Protein AF-A0A6B3B975-F1 (afdb_monomer)

Radius of gyration: 20.47 Å; Cα contacts (8 Å, |Δi|>4): 231; chains: 1; bounding box: 64×38×67 Å

Sequence (151 aa):
GRTDRRALAAPPHAELLRTAPAPVVFRAPAADLGALAEVLAGSAEDRRIAVPDGHPDLGHGVRWLPLSEAVAAFAGEEEGVFVLAPPQRAAWNVDLRPLVPLLVEQGVTARTLSTVLRPFGISRRDLYDALGDAPASRSKGSRNEERGEKK

Nearest PDB structures (foldseek):
  1va0-assembly1_B  TM=4.867E-01  e=1.260E+00  Thermus thermophilus HB8
  1vhv-assembly1_A  TM=4.592E-01  e=1.188E+00  Archaeoglobus fulgidus
  1s4d-assembly4_I  TM=3.821E-01  e=6.986E-01  Pseudomonas denitrificans (nom. rej.)
  1v9a-assembly1_B  TM=4.644E-01  e=2.555E+00  Thermus thermophilus HB8

Secondary structure (DSSP, 8-state):
-B--HHHHHSHHHHHHHHH-SS-EEEEEEGGGHHHHHHHHTTT-TT-EEEEESSSSSTTS-EEEEEHHHHHHH----SEEEEEEPPS-GGGGGS--GGGHHHHHHTT--HHHHHHHSGGGT--HHHHHHHTT------PPP----------

Structure (mmCIF, N/CA/C/O backbone):
data_AF-A0A6B3B975-F1
#
_entry.id   AF-A0A6B3B975-F1
#
loop_
_atom_site.group_PDB
_atom_site.id
_atom_site.type_symbol
_atom_site.label_atom_id
_atom_site.label_alt_id
_atom_site.label_comp_id
_atom_site.label_asym_id
_atom_site.label_entity_id
_atom_site.label_seq_id
_atom_site.pdbx_PDB_ins_code
_atom_site.Cartn_x
_atom_site.Cartn_y
_atom_site.Cartn_z
_atom_site.occupancy
_atom_site.B_iso_or_equiv
_atom_site.auth_seq_id
_atom_site.auth_comp_id
_atom_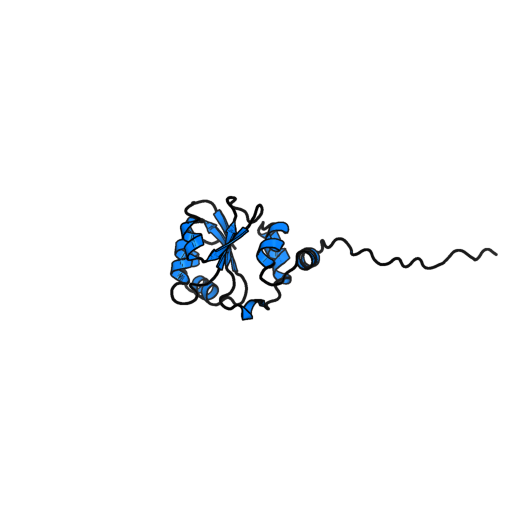site.auth_asym_id
_atom_site.auth_atom_id
_atom_site.pdbx_PDB_model_num
ATOM 1 N N . GLY A 1 1 ? 6.524 7.357 -0.661 1.00 72.19 1 GLY A N 1
ATOM 2 C CA . GLY A 1 1 ? 7.201 8.475 0.042 1.00 72.19 1 GLY A CA 1
ATOM 3 C C . GLY A 1 1 ? 7.032 8.334 1.546 1.00 72.19 1 GLY A C 1
ATOM 4 O O . GLY A 1 1 ? 6.287 7.455 1.961 1.00 72.19 1 GLY A O 1
ATOM 5 N N . ARG A 1 2 ? 7.717 9.145 2.361 1.00 82.12 2 ARG A N 1
ATOM 6 C CA . ARG A 1 2 ? 7.468 9.200 3.816 1.00 82.12 2 ARG A CA 1
ATOM 7 C C . ARG A 1 2 ? 6.182 9.982 4.097 1.00 82.12 2 ARG A C 1
ATOM 9 O O . ARG A 1 2 ? 5.935 10.980 3.429 1.00 82.12 2 ARG A O 1
ATOM 16 N N . THR A 1 3 ? 5.375 9.510 5.037 1.00 83.81 3 THR A N 1
ATOM 17 C CA . THR A 1 3 ? 4.105 10.108 5.459 1.00 83.81 3 THR A CA 1
ATOM 18 C C . THR A 1 3 ? 3.950 9.974 6.974 1.00 83.81 3 THR A C 1
ATOM 20 O O . THR A 1 3 ? 4.641 9.178 7.606 1.00 83.81 3 THR A O 1
ATOM 23 N N . ASP A 1 4 ? 3.040 10.755 7.542 1.00 85.25 4 ASP A N 1
ATOM 24 C CA . ASP A 1 4 ? 2.627 10.690 8.944 1.00 85.25 4 ASP A CA 1
ATOM 25 C C . ASP A 1 4 ? 1.094 10.680 9.045 1.00 85.25 4 ASP A C 1
ATOM 27 O O . ASP A 1 4 ? 0.391 10.853 8.039 1.00 85.25 4 ASP A O 1
ATOM 31 N N . ARG A 1 5 ? 0.563 10.499 10.258 1.00 85.75 5 ARG A N 1
ATOM 32 C CA . ARG A 1 5 ? -0.878 10.542 10.553 1.00 85.75 5 ARG A CA 1
ATOM 33 C C . ARG A 1 5 ? -1.598 11.740 9.931 1.00 85.75 5 ARG A C 1
ATOM 35 O O . ARG A 1 5 ? -2.691 11.584 9.383 1.00 85.75 5 ARG A O 1
ATOM 42 N N . ARG A 1 6 ? -1.026 12.942 10.031 1.00 87.25 6 ARG A N 1
ATOM 43 C CA . ARG A 1 6 ? -1.676 14.176 9.565 1.00 87.25 6 ARG A CA 1
ATOM 44 C C . ARG A 1 6 ? -1.708 14.231 8.043 1.00 87.25 6 ARG A C 1
ATOM 46 O O . ARG A 1 6 ? -2.723 14.628 7.475 1.00 87.25 6 ARG A O 1
ATOM 53 N N . ALA A 1 7 ? -0.622 13.825 7.394 1.00 86.06 7 ALA A N 1
ATOM 54 C CA . ALA A 1 7 ? -0.531 13.733 5.948 1.00 86.06 7 ALA A CA 1
ATOM 55 C C . ALA A 1 7 ? -1.488 12.669 5.395 1.00 86.06 7 ALA A C 1
ATOM 57 O O . ALA A 1 7 ? -2.200 12.963 4.441 1.00 86.06 7 ALA A O 1
ATOM 58 N N . LEU A 1 8 ? -1.593 11.493 6.028 1.00 83.56 8 LEU A N 1
ATOM 59 C CA . LEU A 1 8 ? -2.542 10.438 5.636 1.00 83.56 8 LEU A CA 1
ATOM 60 C C . LEU A 1 8 ? -3.998 10.928 5.667 1.00 83.56 8 LEU A C 1
ATOM 62 O O . LEU A 1 8 ? -4.769 10.637 4.754 1.00 83.56 8 LEU A O 1
ATOM 66 N N . ALA A 1 9 ? -4.360 11.702 6.694 1.00 85.62 9 ALA A N 1
ATOM 67 C CA . ALA A 1 9 ? -5.698 12.268 6.855 1.00 85.62 9 ALA A CA 1
ATOM 68 C C . ALA A 1 9 ? -5.968 13.503 5.972 1.00 85.62 9 ALA A C 1
ATOM 70 O O . ALA A 1 9 ? -7.118 13.934 5.854 1.00 85.62 9 ALA A O 1
ATOM 71 N N . ALA A 1 10 ? -4.943 14.099 5.353 1.00 87.69 10 ALA A N 1
ATOM 72 C CA . ALA A 1 10 ? -5.116 15.294 4.536 1.00 87.69 10 ALA A CA 1
ATOM 73 C C . ALA A 1 10 ? -5.918 14.971 3.258 1.00 87.69 10 ALA A C 1
ATOM 75 O O . ALA A 1 10 ? -5.615 13.975 2.599 1.00 87.69 10 ALA A O 1
ATOM 76 N N . PRO A 1 11 ? -6.873 15.823 2.833 1.00 85.12 11 PRO A N 1
ATOM 77 C CA . PRO A 1 11 ? -7.780 15.525 1.721 1.00 85.12 11 PRO A CA 1
ATOM 78 C C . PRO A 1 11 ? -7.122 14.984 0.437 1.00 85.12 11 PRO A C 1
ATOM 80 O O . PRO A 1 11 ? -7.556 13.928 -0.021 1.00 85.12 11 PRO A O 1
ATOM 83 N N . PRO A 1 12 ? -6.053 15.599 -0.119 1.00 85.12 12 PRO A N 1
ATOM 84 C CA . PRO A 1 12 ? -5.449 15.096 -1.356 1.00 85.12 12 PRO A CA 1
ATOM 85 C C . PRO A 1 12 ? -4.794 13.715 -1.192 1.00 85.12 12 PRO A C 1
ATOM 87 O O . PRO A 1 12 ? -4.811 12.907 -2.117 1.00 85.12 12 PRO A O 1
ATOM 90 N N . HIS A 1 13 ? -4.245 13.414 -0.013 1.00 84.94 13 HIS A N 1
ATOM 91 C CA . HIS A 1 13 ? -3.650 12.107 0.272 1.00 84.94 13 HIS A CA 1
ATOM 92 C C . HIS A 1 13 ? -4.726 11.066 0.571 1.00 84.94 13 HIS A C 1
ATOM 94 O O . HIS A 1 13 ? -4.648 9.953 0.063 1.00 84.94 13 HIS A O 1
ATOM 100 N N . ALA A 1 14 ? -5.756 11.430 1.334 1.00 86.38 14 ALA A N 1
ATOM 101 C CA . ALA A 1 14 ? -6.876 10.558 1.650 1.00 86.38 14 ALA A CA 1
ATOM 102 C C . ALA A 1 14 ? -7.642 10.133 0.387 1.00 86.38 14 ALA A C 1
ATOM 104 O O . ALA A 1 14 ? -7.996 8.965 0.234 1.00 86.38 14 ALA A O 1
ATOM 105 N N . GLU A 1 15 ? -7.867 11.057 -0.549 1.00 87.12 15 GLU A N 1
ATOM 106 C CA . GLU A 1 15 ? -8.511 10.757 -1.829 1.00 87.12 15 GLU A CA 1
ATOM 107 C C . GLU A 1 15 ? -7.647 9.847 -2.710 1.00 87.12 15 GLU A C 1
ATOM 109 O O . GLU A 1 15 ? -8.147 8.842 -3.225 1.00 87.12 15 GLU A O 1
ATOM 114 N N . LEU A 1 16 ? -6.340 10.121 -2.806 1.00 85.62 16 LEU A N 1
ATOM 115 C CA . LEU A 1 16 ? -5.393 9.240 -3.490 1.00 85.62 16 LEU A CA 1
ATOM 116 C C . LE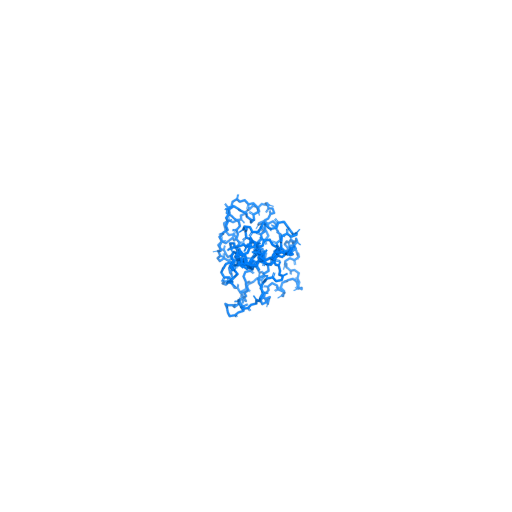U A 1 16 ? -5.382 7.843 -2.861 1.00 85.62 16 LEU A C 1
ATOM 118 O O . LEU A 1 16 ? -5.466 6.845 -3.570 1.00 85.62 16 LEU A O 1
ATOM 122 N N . LEU A 1 17 ? -5.341 7.753 -1.532 1.00 87.19 17 LEU A N 1
ATOM 123 C CA . LEU A 1 17 ? -5.355 6.478 -0.825 1.00 87.19 17 LEU A CA 1
ATOM 124 C C . LEU A 1 17 ? -6.635 5.705 -1.094 1.00 87.19 17 LEU A C 1
ATOM 126 O O . LEU A 1 17 ? -6.534 4.506 -1.297 1.00 87.19 17 LEU A O 1
ATOM 130 N N . ARG A 1 18 ? -7.807 6.345 -1.165 1.00 85.31 18 ARG A N 1
ATOM 131 C CA . ARG A 1 18 ? -9.078 5.666 -1.480 1.00 85.31 18 ARG A CA 1
ATOM 132 C C . ARG A 1 18 ? -9.159 5.184 -2.926 1.00 85.31 18 ARG A C 1
ATOM 134 O O . ARG A 1 18 ? -9.662 4.089 -3.166 1.00 85.31 18 ARG A O 1
ATOM 141 N N . THR A 1 19 ? -8.665 5.978 -3.873 1.00 84.62 19 THR A N 1
ATOM 142 C CA . THR A 1 19 ? -8.967 5.806 -5.304 1.00 84.62 19 THR A CA 1
ATOM 143 C C . THR A 1 19 ? -7.819 5.243 -6.138 1.00 84.62 19 THR A C 1
ATOM 145 O O . THR A 1 19 ? -8.060 4.825 -7.269 1.00 84.62 19 THR A O 1
ATOM 148 N N . ALA A 1 20 ? -6.588 5.200 -5.608 1.00 82.75 20 ALA A N 1
ATOM 149 C CA . ALA A 1 20 ? -5.402 4.814 -6.370 1.00 82.75 20 ALA A CA 1
ATOM 150 C C . ALA A 1 20 ? -5.597 3.468 -7.098 1.00 82.75 20 ALA A C 1
ATOM 152 O O . ALA A 1 20 ? -5.779 2.439 -6.438 1.00 82.75 20 ALA A O 1
ATOM 153 N N . PRO A 1 21 ? -5.505 3.442 -8.443 1.00 76.31 21 PRO A N 1
ATOM 154 C CA . PRO A 1 21 ? -5.687 2.223 -9.229 1.00 76.31 21 PRO A CA 1
ATOM 155 C C . PRO A 1 21 ? -4.470 1.290 -9.166 1.00 76.31 21 PRO A C 1
ATOM 157 O O . PRO A 1 21 ? -4.537 0.165 -9.643 1.00 76.31 21 PRO A O 1
ATOM 160 N N . ALA A 1 22 ? -3.366 1.741 -8.568 1.00 75.88 22 ALA A N 1
ATOM 161 C CA . ALA A 1 22 ? -2.130 0.991 -8.390 1.00 75.88 22 ALA A CA 1
ATOM 162 C C . ALA A 1 22 ? -1.796 0.829 -6.894 1.00 75.88 22 ALA A C 1
ATOM 164 O O . ALA A 1 22 ? -2.329 1.572 -6.060 1.00 75.88 22 ALA A O 1
ATOM 165 N N . PRO A 1 23 ? -0.909 -0.115 -6.528 1.00 78.88 23 PRO A N 1
ATOM 166 C CA . PRO A 1 23 ? -0.409 -0.215 -5.165 1.00 78.88 23 PRO A CA 1
ATOM 167 C C . PRO A 1 23 ? 0.264 1.086 -4.717 1.00 78.88 23 PRO A C 1
ATOM 169 O O . PRO A 1 23 ? 1.069 1.664 -5.448 1.00 78.88 23 PRO A O 1
ATOM 172 N N . VAL A 1 24 ? -0.035 1.525 -3.496 1.00 83.88 24 VAL A N 1
ATOM 173 C CA . VAL A 1 24 ? 0.574 2.723 -2.905 1.00 83.88 24 VAL A CA 1
ATOM 174 C C . VAL A 1 24 ? 1.663 2.288 -1.937 1.00 83.88 24 VAL A C 1
ATOM 176 O O . VAL A 1 24 ? 1.388 1.524 -1.011 1.00 83.88 24 VAL A O 1
ATOM 179 N N . VAL A 1 25 ? 2.886 2.784 -2.141 1.00 81.94 25 VAL A N 1
ATOM 180 C CA . VAL A 1 25 ? 4.032 2.501 -1.267 1.00 81.94 25 VAL A CA 1
ATOM 181 C C . VAL A 1 25 ? 4.406 3.735 -0.459 1.00 81.94 25 VAL A C 1
ATOM 183 O O . VAL A 1 25 ? 4.705 4.806 -1.005 1.00 81.94 25 VAL A O 1
ATOM 186 N N . PHE A 1 26 ? 4.426 3.580 0.858 1.00 83.75 26 PHE A N 1
ATOM 187 C CA . PHE A 1 26 ? 4.745 4.664 1.776 1.00 83.75 26 PHE A CA 1
ATOM 188 C C . PHE A 1 26 ? 5.516 4.172 3.000 1.00 83.75 26 PHE A C 1
ATOM 190 O O . PHE A 1 26 ? 5.500 2.990 3.330 1.00 83.75 26 PHE A O 1
ATOM 197 N N . ARG A 1 27 ? 6.220 5.105 3.642 1.00 85.25 27 ARG A N 1
ATOM 198 C CA . ARG A 1 27 ? 6.892 4.919 4.930 1.00 85.25 27 ARG A CA 1
ATOM 199 C C . ARG A 1 27 ? 6.136 5.690 5.995 1.00 85.25 27 ARG A C 1
ATOM 201 O O . ARG A 1 27 ? 5.838 6.856 5.750 1.00 85.25 27 ARG A O 1
ATOM 208 N N . ALA A 1 28 ? 5.824 5.063 7.119 1.00 86.75 28 ALA A N 1
ATOM 209 C CA . ALA A 1 28 ? 5.136 5.703 8.238 1.00 86.75 28 ALA A CA 1
ATOM 210 C C . ALA A 1 28 ? 5.482 4.991 9.556 1.00 86.75 28 ALA A C 1
ATOM 212 O O . ALA A 1 28 ? 5.851 3.815 9.516 1.00 86.75 28 ALA A O 1
ATOM 213 N N . PRO A 1 29 ? 5.335 5.647 10.719 1.00 86.25 29 PRO A N 1
ATOM 214 C CA . PRO A 1 29 ? 5.250 4.946 11.997 1.00 86.25 29 PRO A CA 1
ATOM 215 C C . PRO A 1 29 ? 4.130 3.900 11.961 1.00 86.25 29 PRO A C 1
ATOM 217 O O . PRO A 1 29 ? 3.036 4.184 11.469 1.00 86.25 29 PRO A O 1
ATOM 220 N N . ALA A 1 30 ? 4.363 2.698 12.491 1.00 82.81 30 ALA A N 1
ATOM 221 C CA . ALA A 1 30 ? 3.329 1.659 12.516 1.00 82.81 30 ALA A CA 1
ATOM 222 C C . ALA A 1 30 ? 2.056 2.095 13.278 1.00 82.81 30 ALA A C 1
ATOM 224 O O . ALA A 1 30 ? 0.945 1.776 12.853 1.00 82.81 30 ALA A O 1
ATOM 225 N N . ALA A 1 31 ? 2.201 2.917 14.323 1.00 83.81 31 ALA A N 1
ATOM 226 C CA . ALA A 1 31 ? 1.092 3.541 15.048 1.00 83.81 31 ALA A CA 1
ATOM 227 C C . ALA A 1 31 ? 0.149 4.384 14.156 1.00 83.81 31 ALA A C 1
ATOM 229 O O . ALA A 1 31 ? -1.032 4.545 14.476 1.00 83.81 31 ALA A O 1
ATOM 230 N N . ASP A 1 32 ? 0.626 4.878 13.009 1.00 87.94 32 ASP A N 1
ATOM 231 C CA . ASP A 1 32 ? -0.163 5.707 12.092 1.00 87.94 32 ASP A CA 1
ATOM 232 C C . ASP A 1 32 ? -1.063 4.882 11.154 1.00 87.94 32 ASP A C 1
ATOM 234 O O . ASP A 1 32 ? -1.926 5.444 10.473 1.00 87.94 32 ASP A O 1
ATOM 238 N N . LEU A 1 33 ? -0.949 3.545 11.150 1.00 85.88 33 LEU A N 1
ATOM 239 C CA . LEU A 1 33 ? -1.844 2.674 10.376 1.00 85.88 33 LEU A CA 1
ATOM 240 C C . LEU A 1 33 ? -3.312 2.796 10.814 1.00 85.88 33 LEU A C 1
ATOM 242 O O . LEU A 1 33 ? -4.210 2.605 9.994 1.00 85.88 33 LEU A O 1
ATOM 246 N N . GLY A 1 34 ? -3.576 3.161 12.073 1.00 86.38 34 GLY A N 1
ATOM 247 C CA . GLY A 1 34 ? -4.938 3.434 12.543 1.00 86.38 34 GLY A CA 1
ATOM 248 C C . GLY A 1 34 ? -5.595 4.593 11.788 1.00 86.38 34 GLY A C 1
ATOM 249 O O . GLY A 1 34 ? -6.753 4.498 11.389 1.00 86.38 34 GLY A O 1
ATOM 250 N N . ALA A 1 35 ? -4.833 5.647 11.483 1.00 88.00 35 ALA A N 1
ATOM 251 C CA . ALA A 1 35 ? -5.329 6.770 10.689 1.00 88.00 35 ALA A CA 1
ATOM 252 C C . ALA A 1 35 ? -5.621 6.362 9.237 1.00 88.00 35 ALA A C 1
ATOM 254 O O . ALA A 1 35 ? 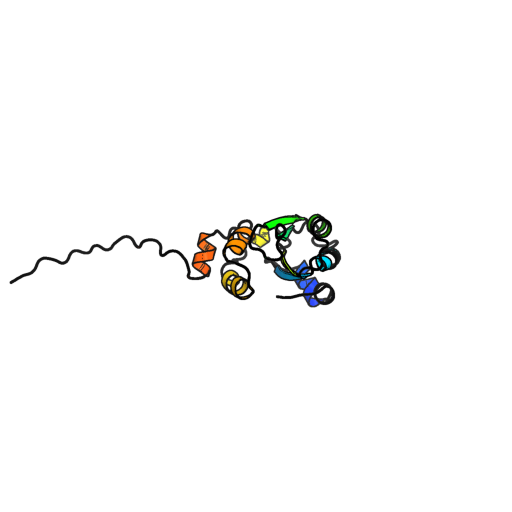-6.578 6.841 8.632 1.00 88.00 35 ALA A O 1
ATOM 255 N N . LEU A 1 36 ? -4.837 5.433 8.681 1.00 87.12 36 LEU A N 1
ATOM 256 C CA . LEU A 1 36 ? -5.132 4.851 7.373 1.00 87.12 36 LEU A CA 1
ATOM 257 C C . LEU A 1 36 ? -6.453 4.064 7.386 1.00 87.12 36 LEU A C 1
ATOM 259 O O . LEU A 1 36 ? -7.228 4.168 6.437 1.00 87.12 36 LEU A O 1
ATOM 263 N N . ALA A 1 37 ? -6.728 3.307 8.452 1.00 87.12 37 ALA A N 1
ATOM 264 C CA . ALA A 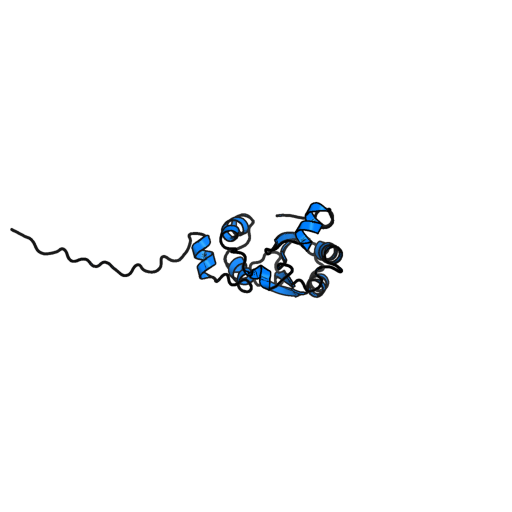1 37 ? -7.994 2.590 8.601 1.00 87.12 37 ALA A CA 1
ATOM 265 C C . ALA A 1 37 ? -9.188 3.553 8.687 1.00 87.12 37 ALA A C 1
ATOM 267 O O . ALA A 1 37 ? -10.178 3.348 7.989 1.00 87.12 37 ALA A O 1
ATOM 268 N N . GLU A 1 38 ? -9.065 4.643 9.450 1.00 88.56 38 GLU A N 1
ATOM 269 C CA . GLU A 1 38 ? -10.075 5.712 9.511 1.00 88.56 38 GLU A CA 1
ATOM 270 C C . GLU A 1 38 ? -10.337 6.331 8.124 1.00 88.56 38 GLU A C 1
ATOM 272 O O . GLU A 1 38 ? -11.484 6.551 7.740 1.00 88.56 38 GLU A O 1
ATOM 277 N N . VAL A 1 39 ? -9.283 6.576 7.336 1.00 87.75 39 VAL A N 1
ATOM 278 C CA . VAL A 1 39 ? -9.397 7.147 5.983 1.00 87.75 39 VAL A CA 1
ATOM 279 C C . VAL A 1 39 ? -10.140 6.218 5.020 1.00 87.75 39 VAL A C 1
ATOM 281 O O . VAL A 1 39 ? -10.892 6.709 4.172 1.00 87.75 39 VAL A O 1
ATOM 284 N N . LEU A 1 40 ? -9.924 4.904 5.128 1.00 84.88 40 LEU A N 1
ATOM 285 C CA . LEU A 1 40 ? -10.482 3.896 4.219 1.00 84.88 40 LEU A CA 1
ATOM 286 C C . LEU A 1 40 ? -11.833 3.318 4.675 1.00 84.88 40 LEU A C 1
ATOM 288 O O . LEU A 1 40 ? -12.491 2.639 3.877 1.00 84.88 40 LEU A O 1
ATOM 292 N N . ALA A 1 41 ? -12.265 3.616 5.903 1.00 82.94 41 ALA A N 1
ATOM 293 C CA . ALA A 1 41 ? -13.561 3.209 6.440 1.00 82.94 41 ALA A CA 1
ATOM 294 C C . ALA A 1 41 ? -14.712 3.559 5.476 1.00 82.94 41 ALA A C 1
ATOM 296 O O . ALA A 1 41 ? -14.735 4.629 4.860 1.00 82.94 41 ALA A O 1
ATOM 297 N N . GLY A 1 42 ? -15.642 2.623 5.289 1.00 73.25 42 GLY A N 1
ATOM 298 C CA . GLY A 1 42 ? -16.822 2.750 4.431 1.00 73.25 42 GLY A CA 1
ATOM 299 C C . GLY A 1 42 ? -16.577 2.775 2.917 1.00 73.25 42 GLY A C 1
ATOM 300 O O . GLY A 1 42 ? -17.544 2.803 2.160 1.00 73.25 42 GLY A O 1
ATOM 301 N N . SER A 1 43 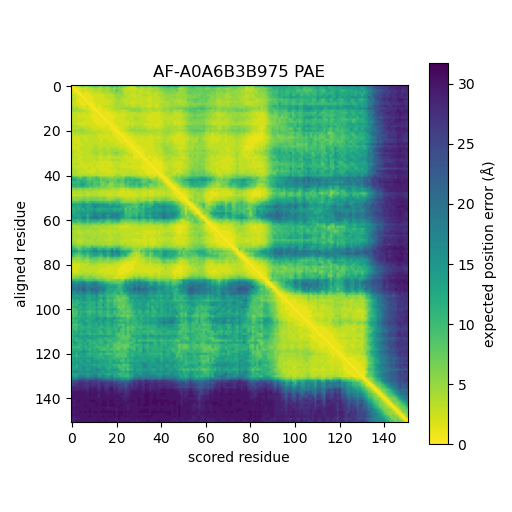? -15.324 2.770 2.445 1.00 70.38 43 SER A N 1
ATOM 302 C CA . SER A 1 43 ? -15.010 2.870 1.006 1.00 70.38 43 SER A CA 1
ATOM 303 C C . SER A 1 43 ? -14.097 1.764 0.488 1.00 70.38 43 SER A C 1
ATOM 305 O O . SER A 1 43 ? -14.190 1.403 -0.686 1.00 70.38 43 SER A O 1
ATOM 307 N N . ALA A 1 44 ? -13.219 1.217 1.334 1.00 68.56 44 ALA A N 1
ATOM 308 C CA . ALA A 1 44 ? -12.268 0.196 0.916 1.00 68.56 44 ALA A CA 1
ATOM 309 C C . ALA A 1 44 ? -11.736 -0.655 2.087 1.00 68.56 44 ALA A C 1
ATOM 311 O O . ALA A 1 44 ? -10.534 -0.901 2.190 1.00 68.56 44 ALA A O 1
ATOM 312 N N . GLU A 1 45 ? -12.631 -1.094 2.974 1.00 66.44 45 GLU A N 1
ATOM 313 C CA . GLU A 1 45 ? -12.296 -1.802 4.223 1.00 66.44 45 GLU A CA 1
ATOM 314 C C . GLU A 1 45 ? -11.604 -3.155 3.995 1.00 66.44 45 GLU A C 1
ATOM 316 O O . GLU A 1 45 ? -10.717 -3.539 4.755 1.00 66.44 45 GLU A O 1
ATOM 321 N N . ASP A 1 46 ? -11.925 -3.832 2.889 1.00 72.75 46 ASP A N 1
ATOM 322 C CA . ASP A 1 46 ? -11.327 -5.120 2.517 1.00 72.75 46 ASP A CA 1
ATOM 323 C C . ASP A 1 46 ? -9.916 -4.994 1.917 1.00 72.75 46 ASP A C 1
ATOM 325 O O . ASP A 1 46 ? -9.304 -5.993 1.507 1.00 72.75 46 ASP A O 1
ATOM 329 N N . ARG A 1 47 ? -9.372 -3.771 1.810 1.00 80.44 47 ARG A N 1
ATOM 330 C CA . ARG A 1 47 ? -8.036 -3.579 1.244 1.00 80.44 47 ARG A CA 1
ATOM 331 C C . ARG A 1 47 ? -6.992 -4.233 2.125 1.00 80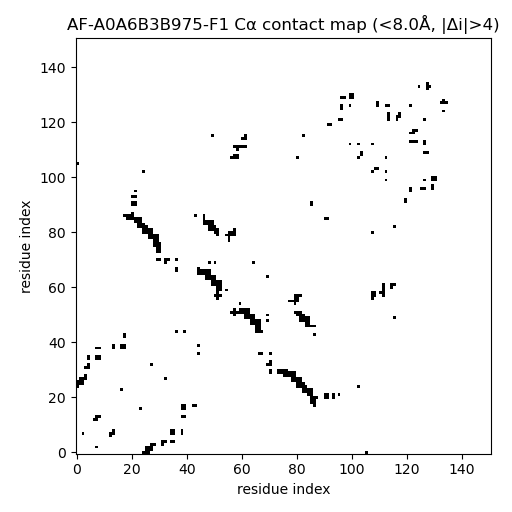.44 47 ARG A C 1
ATOM 333 O O . ARG A 1 47 ? -6.908 -4.027 3.336 1.00 80.44 47 ARG A O 1
ATOM 340 N N . ARG A 1 48 ? -6.142 -5.007 1.458 1.00 85.44 48 ARG A N 1
ATOM 341 C CA . ARG A 1 48 ? -4.998 -5.641 2.091 1.00 85.44 48 ARG A CA 1
ATOM 342 C C . ARG A 1 48 ? -3.811 -4.696 2.085 1.00 85.44 48 ARG A C 1
ATOM 344 O O . ARG A 1 48 ? -3.583 -3.963 1.118 1.00 85.44 48 ARG A O 1
ATOM 351 N N . ILE A 1 49 ? -3.029 -4.784 3.145 1.00 86.25 49 ILE A N 1
ATOM 352 C CA . ILE A 1 49 ? -1.771 -4.077 3.312 1.00 86.25 49 ILE A CA 1
ATOM 353 C C . ILE A 1 49 ? -0.661 -5.099 3.540 1.00 86.25 49 ILE A C 1
ATOM 355 O O . ILE A 1 49 ? -0.840 -6.097 4.245 1.00 86.25 49 ILE A O 1
ATOM 359 N N . ALA A 1 50 ? 0.469 -4.884 2.880 1.00 84.25 50 ALA A N 1
ATOM 360 C CA . ALA A 1 50 ? 1.679 -5.649 3.099 1.00 84.25 50 ALA A CA 1
ATOM 361 C C . ALA A 1 50 ? 2.406 -5.038 4.299 1.00 84.25 50 ALA A C 1
ATOM 363 O O . ALA A 1 50 ? 2.809 -3.873 4.242 1.00 84.25 50 ALA A O 1
ATOM 364 N N . VAL A 1 51 ? 2.545 -5.823 5.366 1.00 79.38 51 VAL A N 1
ATOM 365 C CA . VAL A 1 51 ? 3.265 -5.448 6.586 1.00 79.38 51 VAL A CA 1
ATOM 366 C C . VAL A 1 51 ? 4.544 -6.273 6.731 1.00 79.38 51 VAL A C 1
ATOM 368 O O . VAL A 1 51 ? 4.533 -7.469 6.400 1.00 79.38 51 VAL A O 1
ATOM 371 N N . PRO A 1 52 ? 5.638 -5.674 7.219 1.00 73.12 52 PRO A N 1
ATOM 372 C CA . PRO A 1 52 ? 6.873 -6.405 7.477 1.00 73.12 52 PRO A CA 1
ATOM 373 C C . PRO A 1 52 ? 6.722 -7.466 8.580 1.00 73.12 52 PRO A C 1
ATOM 375 O O . PRO A 1 52 ? 5.919 -7.306 9.491 1.00 73.12 52 PRO A O 1
ATOM 378 N N . ASP A 1 53 ? 7.485 -8.556 8.553 1.00 68.69 53 ASP A N 1
ATOM 379 C CA . ASP A 1 53 ? 7.379 -9.668 9.513 1.00 68.69 53 ASP A CA 1
ATOM 380 C C . ASP A 1 53 ? 8.248 -9.520 10.778 1.00 68.69 53 ASP A C 1
ATOM 382 O O . ASP A 1 53 ? 8.937 -10.449 11.187 1.00 68.69 53 ASP A O 1
ATOM 386 N N . GLY A 1 54 ? 8.164 -8.366 11.444 1.00 62.66 54 GLY A N 1
ATOM 387 C CA . GLY A 1 54 ? 8.911 -8.098 12.685 1.00 62.66 54 GLY A CA 1
ATOM 388 C C . GLY A 1 54 ? 10.228 -7.342 12.484 1.00 62.66 54 GLY A C 1
ATOM 389 O O . GLY A 1 54 ? 10.977 -7.161 13.438 1.00 62.66 54 GLY A O 1
ATOM 390 N N . HIS A 1 55 ? 10.483 -6.862 11.268 1.00 60.00 55 HIS A N 1
ATOM 391 C CA . HIS A 1 55 ? 11.546 -5.907 10.960 1.00 60.00 55 HIS A CA 1
ATOM 392 C C . HIS A 1 55 ? 10.949 -4.679 10.270 1.00 60.00 55 HIS A C 1
ATOM 394 O O . HIS A 1 55 ? 10.115 -4.873 9.404 1.00 60.00 55 HIS A O 1
ATOM 400 N N . PRO A 1 56 ? 11.351 -3.439 10.580 1.00 60.38 56 PRO A N 1
ATOM 401 C CA . PRO A 1 56 ? 10.758 -2.226 9.993 1.00 60.38 56 PRO A CA 1
ATOM 402 C C . PRO A 1 56 ? 10.864 -2.182 8.460 1.00 60.38 56 PRO A C 1
ATOM 404 O O . PRO A 1 56 ? 9.972 -1.686 7.762 1.00 60.38 56 PRO A O 1
ATOM 407 N N . ASP A 1 57 ? 11.919 -2.793 7.923 1.00 61.25 57 ASP A N 1
ATOM 408 C CA . ASP A 1 57 ? 12.085 -2.955 6.494 1.00 61.25 57 ASP A CA 1
ATOM 409 C C . ASP A 1 57 ? 11.376 -4.197 5.962 1.00 61.25 57 ASP A C 1
ATOM 411 O O . ASP A 1 57 ? 11.586 -5.347 6.362 1.00 61.25 57 ASP A O 1
ATOM 415 N N . LEU A 1 58 ? 10.615 -3.934 4.910 1.00 57.31 58 LEU A N 1
ATOM 416 C CA . LEU A 1 58 ? 10.317 -4.860 3.843 1.00 57.31 58 LEU A CA 1
ATOM 417 C C . LEU A 1 58 ? 11.647 -5.501 3.378 1.00 57.31 58 LEU A C 1
ATOM 419 O O . LEU A 1 58 ? 12.350 -4.932 2.541 1.00 57.31 58 LEU A O 1
ATOM 423 N N . GLY A 1 59 ? 12.000 -6.692 3.883 1.00 47.28 59 GLY A N 1
ATOM 424 C CA . GLY A 1 59 ? 13.307 -7.338 3.627 1.00 47.28 59 GLY A CA 1
ATOM 425 C C . GLY A 1 59 ? 13.407 -8.801 4.059 1.00 47.28 59 GLY A C 1
ATOM 426 O O . GLY A 1 59 ? 13.914 -9.650 3.314 1.00 47.28 59 GLY A O 1
ATOM 427 N N . HIS A 1 60 ? 12.888 -9.100 5.247 1.00 54.97 60 HIS A N 1
ATOM 428 C CA . HIS A 1 60 ? 13.053 -10.401 5.900 1.00 54.97 60 HIS A CA 1
ATOM 429 C C . HIS A 1 60 ? 11.857 -11.336 5.664 1.00 54.97 60 HIS A C 1
ATOM 431 O O . HIS A 1 60 ? 12.057 -12.510 5.343 1.00 54.97 60 HIS A O 1
ATOM 437 N N . GLY A 1 61 ? 10.663 -10.756 5.573 1.00 62.47 61 GLY A N 1
ATOM 438 C CA . GLY A 1 61 ? 9.445 -11.347 5.042 1.00 62.47 61 GLY A CA 1
ATOM 439 C C . GLY A 1 61 ? 8.283 -10.361 5.155 1.00 62.47 61 GLY A C 1
ATOM 440 O O . GLY A 1 61 ? 8.374 -9.302 5.776 1.00 62.47 61 GLY A O 1
ATOM 441 N N . VAL A 1 62 ? 7.197 -10.652 4.443 1.00 71.12 62 VAL A N 1
ATOM 442 C CA . VAL A 1 62 ? 6.043 -9.752 4.341 1.00 71.12 62 VAL A CA 1
ATOM 443 C C . VAL A 1 62 ? 4.776 -10.567 4.440 1.00 71.12 62 VAL A C 1
ATOM 445 O O . VAL A 1 62 ? 4.660 -11.622 3.811 1.00 71.12 62 VAL A O 1
ATOM 448 N N . ARG A 1 63 ? 3.802 -10.054 5.189 1.00 76.44 63 ARG A N 1
ATOM 449 C CA . ARG A 1 63 ? 2.464 -10.634 5.270 1.00 76.44 63 ARG A CA 1
ATOM 450 C C . ARG A 1 63 ? 1.452 -9.661 4.699 1.00 76.44 63 ARG A C 1
ATOM 452 O O . ARG A 1 63 ? 1.429 -8.491 5.057 1.00 76.44 63 ARG A O 1
ATOM 459 N N . TRP A 1 64 ? 0.603 -10.161 3.812 1.00 81.62 64 TRP A N 1
ATOM 460 C CA . TRP A 1 64 ? -0.566 -9.426 3.352 1.00 81.62 64 TRP A CA 1
ATOM 461 C C . TRP A 1 64 ? -1.713 -9.687 4.309 1.00 81.62 64 TRP A C 1
ATOM 463 O O . TRP A 1 64 ? -2.238 -10.801 4.336 1.00 81.62 64 TRP A O 1
ATOM 473 N N . LEU A 1 65 ? -2.136 -8.667 5.040 1.00 84.38 65 LEU A N 1
ATOM 474 C CA . LEU A 1 65 ? -3.237 -8.755 5.994 1.00 84.38 65 LEU A CA 1
ATOM 475 C C . LEU A 1 65 ? -4.363 -7.804 5.580 1.00 84.38 65 LEU A C 1
ATOM 477 O O . LEU A 1 65 ? -4.084 -6.800 4.917 1.00 84.38 65 LEU A O 1
ATOM 481 N N . PRO A 1 66 ? -5.624 -8.094 5.936 1.00 86.06 66 PRO A N 1
ATOM 482 C CA . PRO A 1 66 ? -6.642 -7.054 6.035 1.00 86.06 66 PRO A CA 1
ATOM 483 C C . PRO A 1 66 ? -6.118 -5.883 6.874 1.00 86.06 66 PRO A C 1
ATOM 485 O O . PRO A 1 66 ? -5.385 -6.093 7.844 1.00 86.06 66 PRO A O 1
ATOM 488 N N . LEU A 1 67 ? -6.467 -4.650 6.507 1.00 85.12 67 LEU A N 1
ATOM 489 C CA . LEU A 1 67 ? -5.948 -3.468 7.200 1.00 85.12 67 LEU A CA 1
ATOM 490 C C . LEU A 1 67 ? -6.283 -3.466 8.698 1.00 85.12 67 LEU A C 1
ATOM 492 O O . LEU A 1 67 ? -5.428 -3.123 9.509 1.00 85.12 67 LEU A O 1
ATOM 496 N N . SER A 1 68 ? -7.480 -3.909 9.078 1.00 82.06 68 SER A N 1
ATOM 497 C CA . SER A 1 68 ? -7.881 -4.047 10.484 1.00 82.06 68 SER A CA 1
ATOM 498 C C . SER A 1 68 ? -6.962 -4.988 11.275 1.00 82.06 68 SER A C 1
ATOM 500 O O . SER A 1 68 ? -6.544 -4.660 12.384 1.00 82.06 68 SER A O 1
ATOM 502 N N . GLU A 1 69 ? -6.582 -6.124 10.688 1.00 85.50 69 GLU A N 1
ATOM 503 C CA . GLU A 1 69 ? -5.645 -7.074 11.297 1.00 85.50 69 GLU A CA 1
ATOM 504 C C . GLU A 1 69 ? -4.224 -6.505 11.374 1.00 85.50 69 GLU A C 1
ATOM 506 O O . GLU A 1 69 ? -3.518 -6.733 12.355 1.00 85.50 69 GLU A O 1
ATOM 511 N N . ALA A 1 70 ? -3.800 -5.738 10.366 1.00 83.88 70 ALA A N 1
ATOM 512 C CA . ALA A 1 70 ? -2.507 -5.062 10.374 1.00 83.88 70 ALA A CA 1
ATOM 513 C C . ALA A 1 70 ? -2.413 -4.009 11.488 1.00 83.88 70 ALA A C 1
ATOM 515 O O . ALA A 1 70 ? -1.414 -3.980 12.201 1.00 83.88 70 ALA A O 1
ATOM 516 N N . VAL A 1 71 ? -3.459 -3.199 11.683 1.00 84.25 71 VAL A N 1
ATOM 517 C CA . VAL A 1 71 ? -3.532 -2.218 12.782 1.00 84.25 71 VAL A CA 1
ATOM 518 C C . VAL A 1 71 ? -3.444 -2.912 14.142 1.00 84.25 71 VAL A C 1
ATOM 520 O O . VAL A 1 71 ? -2.727 -2.449 15.022 1.00 84.25 71 VAL A O 1
ATOM 523 N N . ALA A 1 72 ? -4.125 -4.048 14.314 1.00 81.06 72 ALA A N 1
ATOM 524 C CA . ALA A 1 72 ? -4.076 -4.807 15.563 1.00 81.06 72 ALA A CA 1
ATOM 525 C C . ALA A 1 72 ? -2.710 -5.475 15.809 1.00 81.06 72 ALA A C 1
ATOM 527 O O . ALA A 1 72 ? -2.276 -5.597 16.953 1.00 81.06 72 ALA A O 1
ATOM 528 N N . ALA A 1 73 ? -2.035 -5.923 14.748 1.00 74.81 73 ALA A N 1
ATOM 529 C CA . ALA A 1 73 ? -0.764 -6.637 14.844 1.00 74.81 73 ALA A CA 1
ATOM 530 C C . ALA A 1 73 ? 0.460 -5.716 15.003 1.00 74.81 73 ALA A C 1
ATOM 532 O O . ALA A 1 73 ? 1.502 -6.184 15.461 1.00 74.81 73 ALA A O 1
ATOM 533 N N . PHE A 1 74 ? 0.355 -4.436 14.628 1.00 71.56 74 PHE A N 1
ATOM 534 C CA . PHE A 1 74 ? 1.472 -3.488 14.607 1.00 71.56 74 PHE A CA 1
ATOM 535 C C . PHE A 1 74 ? 1.139 -2.226 15.410 1.00 71.56 74 PHE A C 1
ATOM 537 O O . PHE A 1 74 ? 0.649 -1.242 14.869 1.00 71.56 74 PHE A O 1
ATOM 544 N N . ALA A 1 75 ? 1.453 -2.247 16.708 1.00 63.28 75 ALA A N 1
ATOM 545 C CA . ALA A 1 75 ? 1.269 -1.121 17.634 1.00 63.28 75 ALA A CA 1
ATOM 546 C C . ALA A 1 75 ? 2.599 -0.444 18.039 1.00 63.28 75 ALA A C 1
ATOM 548 O O . ALA A 1 75 ? 2.726 0.079 19.143 1.00 63.28 75 ALA A O 1
ATOM 549 N N . GLY A 1 76 ? 3.617 -0.505 17.174 1.00 67.75 76 GLY A N 1
ATOM 550 C CA . GLY A 1 76 ? 4.938 0.080 17.427 1.00 67.75 76 GLY A CA 1
ATOM 551 C C . GLY A 1 76 ? 5.074 1.515 16.911 1.00 67.75 76 GLY A C 1
ATOM 552 O O . GLY A 1 76 ? 4.375 1.925 15.987 1.00 67.75 76 GLY A O 1
ATOM 553 N N . GLU A 1 77 ? 6.016 2.273 17.471 1.00 71.81 77 GLU A N 1
ATOM 554 C CA . GLU A 1 77 ? 6.383 3.605 16.956 1.00 71.81 77 GLU A CA 1
ATOM 555 C C . GLU A 1 77 ? 7.436 3.548 15.839 1.00 71.81 77 GLU A C 1
ATOM 557 O O . GLU A 1 77 ? 7.751 4.566 15.224 1.00 71.81 77 GLU A O 1
ATOM 562 N N . GLU A 1 78 ? 7.980 2.362 15.556 1.00 78.50 78 GLU A N 1
ATOM 563 C CA . GLU A 1 78 ? 8.998 2.194 14.523 1.00 78.50 78 GLU A CA 1
ATOM 564 C C . GLU A 1 78 ? 8.456 2.548 13.134 1.00 78.50 78 GLU A C 1
ATOM 566 O O . GLU A 1 78 ? 7.323 2.215 12.764 1.00 78.50 78 GLU A O 1
ATOM 571 N N . GLU A 1 79 ? 9.294 3.236 12.360 1.00 81.81 79 GLU A N 1
ATOM 572 C CA . GLU A 1 79 ? 9.005 3.564 10.971 1.00 81.81 79 GLU A CA 1
ATOM 573 C C . GLU A 1 79 ? 9.111 2.299 10.119 1.00 81.81 79 GLU A C 1
ATOM 575 O O . GLU A 1 79 ? 10.155 1.654 10.088 1.00 81.81 79 GLU A O 1
ATOM 580 N N . GLY A 1 80 ? 8.032 1.957 9.417 1.00 78.94 80 GLY A N 1
ATOM 581 C CA . GLY A 1 80 ? 7.972 0.808 8.524 1.00 78.94 80 GLY A CA 1
ATOM 582 C C . GLY A 1 80 ? 7.634 1.200 7.091 1.00 78.94 80 GLY A C 1
ATOM 583 O O . GLY A 1 80 ? 7.011 2.236 6.839 1.00 78.94 80 GLY A O 1
ATOM 584 N N . VAL A 1 81 ? 8.027 0.354 6.136 1.00 81.31 81 VAL A N 1
ATOM 585 C CA . VAL A 1 81 ? 7.557 0.459 4.746 1.00 81.31 81 VAL A CA 1
ATOM 586 C C . VAL A 1 81 ? 6.287 -0.375 4.577 1.00 81.31 81 VAL A C 1
ATOM 588 O O . VAL A 1 81 ? 6.270 -1.571 4.864 1.00 81.31 81 VAL A O 1
ATOM 591 N N . PHE A 1 82 ? 5.236 0.237 4.040 1.00 83.94 82 PHE A N 1
ATOM 592 C CA . PHE A 1 82 ? 3.946 -0.404 3.814 1.00 83.94 82 PHE A CA 1
ATOM 593 C C . PHE A 1 82 ? 3.534 -0.328 2.352 1.00 83.94 82 PHE A C 1
ATOM 595 O O . PHE A 1 82 ? 3.813 0.653 1.655 1.00 83.94 82 PHE A O 1
ATOM 602 N N . VAL A 1 83 ? 2.825 -1.364 1.899 1.00 84.62 83 VAL A N 1
ATOM 603 C CA . VAL A 1 83 ? 2.233 -1.391 0.558 1.00 84.62 83 VAL A CA 1
ATOM 604 C C . VAL A 1 83 ? 0.745 -1.661 0.651 1.00 84.62 83 VAL A C 1
ATOM 606 O O . VAL A 1 83 ? 0.321 -2.749 1.029 1.00 84.62 83 VAL A O 1
ATOM 609 N N . LEU A 1 84 ? -0.053 -0.668 0.278 1.00 86.88 84 LEU A N 1
ATOM 610 C CA . LEU A 1 84 ? -1.503 -0.777 0.223 1.00 86.88 84 LEU A CA 1
ATOM 611 C C . LEU A 1 84 ? -1.917 -1.266 -1.170 1.00 86.88 84 LEU A C 1
ATOM 613 O O . LEU A 1 84 ? -1.675 -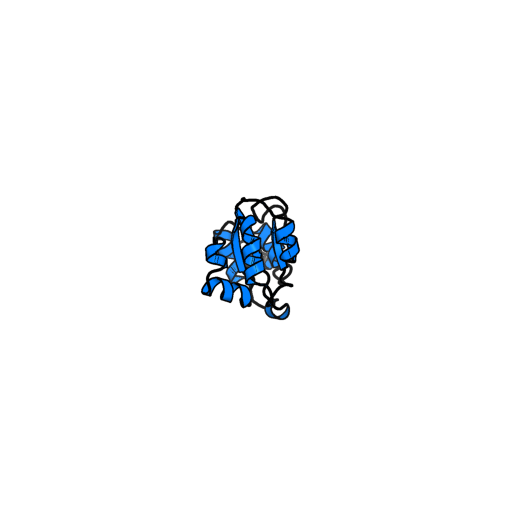0.579 -2.163 1.00 86.88 84 LEU A O 1
ATOM 617 N N . ALA A 1 85 ? -2.556 -2.436 -1.254 1.00 83.69 85 ALA A N 1
ATOM 618 C CA . ALA A 1 85 ? -3.078 -2.969 -2.518 1.00 83.69 85 ALA A CA 1
ATOM 619 C C . ALA A 1 85 ? -4.159 -2.039 -3.090 1.00 83.69 85 ALA A C 1
ATOM 621 O O . ALA A 1 85 ? -4.841 -1.420 -2.288 1.00 83.69 85 ALA A O 1
ATOM 622 N N . PRO A 1 86 ? -4.369 -1.927 -4.411 1.00 81.62 86 PRO A N 1
ATOM 623 C CA . PRO A 1 86 ? -5.441 -1.109 -4.997 1.00 81.62 86 PRO A CA 1
ATOM 624 C C . PRO A 1 86 ? -6.849 -1.632 -4.624 1.00 81.62 86 PRO A C 1
ATOM 626 O O . PRO A 1 86 ? -6.991 -2.806 -4.267 1.00 81.62 86 PRO A O 1
ATOM 629 N N . PRO A 1 87 ? -7.899 -0.788 -4.708 1.00 76.25 87 PRO A N 1
ATOM 630 C CA . PRO A 1 87 ? -9.232 -1.080 -4.169 1.00 76.25 87 PRO A CA 1
ATOM 631 C C . PRO A 1 87 ? -9.977 -2.211 -4.892 1.00 76.25 87 PRO A C 1
ATOM 633 O O . PRO A 1 87 ? -10.816 -2.869 -4.287 1.00 76.25 87 PRO A O 1
ATOM 636 N N . GLN A 1 88 ? -9.676 -2.477 -6.167 1.00 69.75 88 GLN A N 1
ATOM 637 C CA . GLN A 1 88 ? -10.324 -3.534 -6.951 1.00 69.75 88 GLN A CA 1
ATOM 638 C C . GLN A 1 88 ? -9.290 -4.530 -7.472 1.00 69.75 88 GLN A C 1
ATOM 640 O O . GLN A 1 88 ? -8.262 -4.134 -8.016 1.00 69.75 88 GLN A O 1
ATOM 645 N N . ARG A 1 89 ? -9.596 -5.832 -7.392 1.00 57.78 89 ARG A N 1
ATOM 646 C CA . ARG A 1 89 ? -8.748 -6.899 -7.961 1.00 57.78 89 ARG A CA 1
ATOM 647 C C . ARG A 1 89 ? -8.534 -6.771 -9.470 1.00 57.78 89 ARG A C 1
ATOM 649 O O . ARG A 1 89 ? -7.461 -7.089 -9.957 1.00 57.78 89 ARG A O 1
ATOM 656 N N . ALA A 1 90 ? -9.522 -6.272 -10.211 1.00 52.22 90 ALA A N 1
ATOM 657 C CA . ALA A 1 90 ? -9.393 -6.041 -11.652 1.00 52.22 90 ALA A CA 1
ATOM 658 C C . ALA A 1 90 ? -8.421 -4.892 -11.997 1.00 52.22 90 ALA A C 1
ATOM 660 O O . ALA A 1 90 ? -7.835 -4.889 -13.077 1.00 52.22 90 ALA A O 1
ATOM 661 N N . ALA A 1 91 ? -8.186 -3.959 -11.064 1.00 53.19 91 ALA A N 1
ATOM 662 C CA . ALA A 1 91 ? -7.190 -2.895 -11.206 1.00 53.19 91 ALA A CA 1
ATOM 663 C C . ALA A 1 91 ? -5.745 -3.400 -11.008 1.00 53.19 91 ALA A C 1
ATOM 665 O O . ALA A 1 91 ? -4.797 -2.632 -11.101 1.00 53.19 91 ALA A O 1
ATOM 666 N N . TRP A 1 92 ? -5.544 -4.701 -10.766 1.00 57.12 92 TRP A N 1
ATOM 667 C CA . TRP A 1 92 ? -4.214 -5.301 -10.602 1.00 57.12 92 TRP A CA 1
ATOM 668 C C . TRP A 1 92 ? -3.469 -5.476 -11.935 1.00 57.12 92 TRP A C 1
ATOM 670 O O . TRP A 1 92 ? -2.318 -5.891 -11.932 1.00 57.12 92 TRP A O 1
ATOM 680 N N . ASN A 1 93 ? -4.096 -5.117 -13.061 1.00 56.31 93 ASN A N 1
ATOM 681 C CA . ASN A 1 93 ? -3.507 -5.154 -14.404 1.00 56.31 93 ASN A CA 1
ATOM 682 C C . ASN A 1 93 ? -2.621 -3.933 -14.734 1.00 56.31 93 ASN A C 1
ATOM 684 O O . ASN A 1 93 ? -2.273 -3.728 -15.897 1.00 56.31 93 ASN A O 1
ATOM 688 N N . VAL A 1 94 ? -2.281 -3.092 -13.753 1.00 60.53 94 VAL A N 1
ATOM 689 C CA . VAL A 1 94 ? -1.343 -1.979 -13.958 1.00 60.53 94 VAL A CA 1
ATOM 690 C C . VAL A 1 94 ? 0.071 -2.536 -14.102 1.00 60.53 94 VAL A C 1
ATOM 692 O O . VAL A 1 94 ? 0.524 -3.309 -13.262 1.00 60.53 94 VAL A O 1
ATOM 695 N N . ASP A 1 95 ? 0.789 -2.120 -15.145 1.00 69.19 95 ASP A N 1
ATOM 696 C CA . ASP A 1 95 ? 2.204 -2.451 -15.283 1.00 69.19 95 ASP A CA 1
ATOM 697 C C . ASP A 1 95 ? 3.024 -1.738 -14.198 1.00 69.19 95 ASP A C 1
ATOM 699 O O . ASP A 1 95 ? 3.222 -0.524 -14.243 1.00 69.19 95 ASP A O 1
ATOM 703 N N . LEU A 1 96 ? 3.491 -2.500 -13.207 1.00 69.88 96 LEU A N 1
ATOM 704 C CA . LEU A 1 96 ? 4.273 -1.982 -12.082 1.00 69.88 96 LEU A CA 1
ATOM 705 C C . LEU A 1 96 ? 5.783 -1.972 -12.356 1.00 69.88 96 LEU A C 1
ATOM 707 O O . LEU A 1 96 ? 6.531 -1.448 -11.531 1.00 69.88 96 LEU A O 1
ATOM 711 N N . ARG A 1 97 ? 6.252 -2.513 -13.493 1.00 74.31 97 ARG A N 1
ATOM 712 C CA . ARG A 1 97 ? 7.686 -2.548 -13.845 1.00 74.31 97 ARG A CA 1
ATOM 713 C C . ARG A 1 97 ? 8.343 -1.160 -13.803 1.00 74.31 97 ARG A C 1
ATOM 715 O O . ARG A 1 97 ? 9.424 -1.066 -13.226 1.00 74.31 97 ARG A O 1
ATOM 722 N N . PRO A 1 98 ? 7.709 -0.071 -14.287 1.00 73.69 98 PRO A N 1
ATOM 723 C CA . PRO A 1 98 ? 8.298 1.270 -14.218 1.00 73.69 98 PRO A CA 1
ATOM 724 C C . PRO A 1 98 ? 8.495 1.808 -12.792 1.00 73.69 98 PRO A C 1
ATOM 726 O O . PRO A 1 98 ? 9.290 2.719 -12.589 1.00 73.69 98 PRO A O 1
ATOM 729 N N . LEU A 1 99 ? 7.786 1.263 -11.796 1.00 69.38 99 LEU A N 1
ATOM 730 C CA . LEU A 1 99 ? 7.897 1.695 -10.398 1.00 69.38 99 LEU A CA 1
ATOM 731 C C . LEU A 1 99 ? 9.036 0.994 -9.653 1.00 69.38 99 LEU A C 1
ATOM 733 O O . LEU A 1 99 ? 9.480 1.484 -8.618 1.00 69.38 99 LEU A O 1
ATOM 737 N N . VAL A 1 100 ? 9.515 -0.144 -10.161 1.00 75.50 100 VAL A N 1
ATOM 738 C CA . VAL A 1 100 ? 10.514 -0.978 -9.483 1.00 75.50 100 VAL A CA 1
ATOM 739 C C . VAL A 1 100 ? 11.808 -0.207 -9.164 1.00 75.50 100 VAL A C 1
ATOM 741 O O . VAL A 1 100 ? 12.215 -0.255 -8.000 1.00 75.50 100 VAL A O 1
ATOM 744 N N . PRO A 1 101 ? 12.426 0.551 -10.095 1.00 72.50 101 PRO A N 1
ATOM 745 C CA . PRO A 1 101 ? 13.640 1.313 -9.790 1.00 72.50 101 PRO A CA 1
ATOM 746 C C . PRO A 1 101 ? 13.416 2.372 -8.705 1.00 72.50 101 PRO A C 1
ATOM 748 O O . PRO A 1 101 ? 14.189 2.460 -7.754 1.00 72.50 101 PRO A O 1
ATOM 751 N N . LEU A 1 102 ? 12.298 3.101 -8.784 1.00 70.19 102 LEU A N 1
ATOM 752 C CA . LEU A 1 102 ? 11.947 4.154 -7.826 1.00 70.19 102 LEU A CA 1
ATOM 753 C C . LEU A 1 102 ? 11.775 3.603 -6.408 1.00 70.19 102 LEU A C 1
ATOM 755 O O . LEU A 1 102 ? 12.136 4.252 -5.431 1.00 70.19 102 LEU A O 1
ATOM 759 N N . LEU A 1 103 ? 11.222 2.399 -6.270 1.00 71.00 103 LEU A N 1
ATOM 760 C CA . LEU A 1 103 ? 11.050 1.775 -4.961 1.00 71.00 103 LEU A CA 1
ATOM 761 C C . LEU A 1 103 ? 12.387 1.322 -4.360 1.00 71.00 103 LEU A C 1
ATOM 763 O O . LEU A 1 103 ? 12.574 1.452 -3.149 1.00 71.00 103 LEU A O 1
ATOM 767 N N . VAL A 1 104 ? 13.329 0.863 -5.189 1.00 71.19 104 VAL A N 1
ATOM 768 C CA . VAL A 1 104 ? 14.694 0.542 -4.744 1.00 71.19 104 VAL A CA 1
ATOM 769 C C . VAL A 1 104 ? 15.445 1.793 -4.298 1.00 71.19 104 VAL A C 1
ATOM 771 O O . VAL A 1 104 ? 16.058 1.778 -3.233 1.00 71.19 104 VAL A O 1
ATOM 774 N N . GLU A 1 105 ? 15.333 2.901 -5.034 1.00 70.00 105 GLU A N 1
ATOM 775 C CA . GLU A 1 105 ? 15.909 4.196 -4.637 1.00 70.00 105 GLU A CA 1
ATOM 776 C C . GLU A 1 105 ? 15.377 4.696 -3.284 1.00 70.00 105 GLU A C 1
ATOM 778 O O . GLU A 1 105 ? 16.072 5.395 -2.550 1.00 70.00 105 GLU A O 1
ATOM 783 N N . GLN A 1 106 ? 14.150 4.315 -2.917 1.00 64.94 106 GLN A N 1
ATOM 784 C CA . GLN A 1 106 ? 13.554 4.634 -1.617 1.00 64.94 106 GLN A CA 1
ATOM 785 C C . GLN A 1 106 ? 13.982 3.682 -0.486 1.00 64.94 106 GLN A C 1
ATOM 787 O O . GLN A 1 106 ? 13.474 3.812 0.629 1.00 64.94 106 GLN A O 1
ATOM 792 N N . GLY A 1 107 ? 14.908 2.756 -0.755 1.00 60.31 107 GLY A N 1
ATOM 793 C CA . GLY A 1 107 ? 15.455 1.802 0.211 1.00 60.31 107 GLY A CA 1
ATOM 794 C C . GLY A 1 107 ? 14.740 0.449 0.247 1.00 60.31 107 GLY A C 1
ATOM 795 O O . GLY A 1 107 ? 15.116 -0.411 1.039 1.00 60.31 107 GLY A O 1
ATOM 796 N N . VAL A 1 108 ? 13.732 0.211 -0.603 1.00 69.88 108 VAL A N 1
ATOM 797 C CA . VAL A 1 108 ? 13.032 -1.082 -0.626 1.00 69.88 108 VAL A CA 1
ATOM 798 C C . VAL A 1 108 ? 13.875 -2.105 -1.374 1.00 69.88 108 VAL A C 1
ATOM 800 O O . VAL A 1 108 ? 14.140 -1.964 -2.564 1.00 69.88 108 VAL A O 1
ATOM 803 N N . THR A 1 109 ? 14.282 -3.180 -0.704 1.00 73.56 109 THR A N 1
ATOM 804 C CA . THR A 1 109 ? 15.151 -4.169 -1.352 1.00 73.56 109 THR A CA 1
ATOM 805 C C . THR A 1 109 ? 14.451 -4.871 -2.527 1.00 73.56 109 THR A C 1
ATOM 807 O O . THR A 1 109 ? 13.250 -5.162 -2.482 1.00 73.56 109 THR A O 1
ATOM 810 N N . ALA A 1 110 ? 15.216 -5.232 -3.565 1.00 73.62 110 ALA A N 1
ATOM 811 C CA . ALA A 1 110 ? 14.720 -6.002 -4.712 1.00 73.62 110 ALA A CA 1
ATOM 812 C C . ALA A 1 110 ? 14.053 -7.326 -4.285 1.00 73.62 110 ALA A C 1
ATOM 814 O O . ALA A 1 110 ? 13.012 -7.725 -4.815 1.00 73.62 110 ALA A O 1
ATOM 815 N N . ARG A 1 111 ? 14.615 -7.987 -3.261 1.00 74.06 111 ARG A N 1
ATOM 816 C CA . ARG A 1 111 ? 14.027 -9.186 -2.648 1.00 74.06 111 ARG A CA 1
ATOM 817 C C . ARG A 1 111 ? 12.599 -8.913 -2.192 1.00 74.06 111 ARG A C 1
ATOM 819 O O . ARG A 1 111 ? 11.713 -9.724 -2.460 1.00 74.06 111 ARG A O 1
ATOM 826 N N . THR A 1 112 ? 12.349 -7.777 -1.562 1.00 72.19 112 THR A N 1
ATOM 827 C CA . THR A 1 112 ? 11.019 -7.495 -1.033 1.00 72.19 112 THR A CA 1
ATOM 828 C C . THR A 1 112 ? 10.037 -7.078 -2.084 1.00 72.19 112 THR A C 1
ATOM 830 O O . THR A 1 112 ? 8.905 -7.551 -2.061 1.00 72.19 112 THR A O 1
ATOM 833 N N . LEU A 1 113 ? 10.469 -6.270 -3.044 1.00 75.19 113 LEU A N 1
ATOM 834 C CA . LEU A 1 113 ? 9.633 -5.961 -4.190 1.00 75.19 113 LEU A CA 1
ATOM 835 C C . LEU A 1 113 ? 9.192 -7.247 -4.899 1.00 75.19 113 LEU A C 1
ATOM 837 O O . LEU A 1 113 ? 8.020 -7.381 -5.228 1.00 75.19 113 LEU A O 1
ATOM 841 N N . SER A 1 114 ? 10.064 -8.255 -5.014 1.00 77.00 114 SER A N 1
ATOM 842 C CA . SER A 1 114 ? 9.682 -9.549 -5.600 1.00 77.00 114 SER A CA 1
ATOM 843 C C . SER A 1 114 ? 8.617 -10.310 -4.793 1.00 77.00 114 SER A C 1
ATOM 845 O O . SER A 1 114 ? 7.831 -11.060 -5.367 1.00 77.00 114 SER A O 1
ATOM 847 N N . THR A 1 115 ? 8.567 -10.120 -3.472 1.00 75.44 115 THR A N 1
ATOM 848 C CA . THR A 1 115 ? 7.579 -10.748 -2.580 1.00 75.44 115 THR A CA 1
ATOM 849 C C . THR A 1 115 ? 6.264 -9.976 -2.582 1.00 75.44 115 THR A C 1
ATOM 851 O O . THR A 1 115 ? 5.189 -10.562 -2.699 1.00 75.44 115 THR A O 1
ATOM 854 N N . VAL A 1 116 ? 6.351 -8.651 -2.478 1.00 73.69 116 VAL A N 1
ATOM 855 C CA . VAL A 1 116 ? 5.209 -7.738 -2.402 1.00 73.69 116 VAL A CA 1
ATOM 856 C C . VAL A 1 116 ? 4.488 -7.648 -3.736 1.00 73.69 116 VAL A C 1
ATOM 858 O O . VAL A 1 116 ? 3.265 -7.580 -3.751 1.00 73.69 116 VAL A O 1
ATOM 861 N N . LEU A 1 117 ? 5.218 -7.672 -4.851 1.00 76.88 117 LEU A N 1
ATOM 862 C CA . LEU A 1 117 ? 4.631 -7.491 -6.174 1.00 76.88 117 LEU A CA 1
ATOM 863 C C . LEU A 1 117 ? 4.159 -8.796 -6.826 1.00 76.88 117 LEU A C 1
ATOM 865 O O . LEU A 1 117 ? 3.389 -8.755 -7.784 1.00 76.88 117 LEU A O 1
ATOM 869 N N . ARG A 1 118 ? 4.539 -9.957 -6.276 1.00 78.31 118 ARG A N 1
ATOM 870 C CA . ARG A 1 118 ? 4.116 -11.272 -6.784 1.00 78.31 118 ARG A CA 1
ATOM 871 C C . ARG A 1 118 ? 2.588 -11.432 -6.885 1.00 78.31 118 ARG A C 1
ATOM 873 O O . ARG A 1 118 ? 2.143 -11.945 -7.909 1.00 78.31 118 ARG A O 1
ATOM 880 N N . PRO A 1 119 ? 1.763 -11.009 -5.904 1.00 74.62 119 PRO A N 1
ATOM 881 C CA . PRO A 1 119 ? 0.302 -11.060 -6.030 1.00 74.62 119 PRO A CA 1
ATOM 882 C C . PRO A 1 119 ? -0.264 -10.201 -7.170 1.00 74.62 119 PRO A C 1
ATOM 884 O O . PRO A 1 119 ? -1.373 -10.468 -7.622 1.00 74.62 119 PRO A O 1
ATOM 887 N N . PHE A 1 120 ? 0.496 -9.210 -7.650 1.00 71.25 120 PHE A N 1
ATOM 888 C CA . PHE A 1 120 ? 0.150 -8.363 -8.797 1.00 71.25 120 PHE A CA 1
ATOM 889 C C . PHE A 1 120 ? 0.733 -8.890 -10.120 1.00 71.25 120 PHE A C 1
ATOM 891 O O . PHE A 1 120 ? 0.784 -8.168 -11.106 1.00 71.25 120 PHE A O 1
ATOM 898 N N . GLY A 1 121 ? 1.211 -10.139 -10.151 1.00 73.38 121 GLY A N 1
ATOM 899 C CA . GLY A 1 121 ? 1.714 -10.774 -11.370 1.00 73.38 121 GLY A CA 1
ATOM 900 C C . GLY A 1 121 ? 3.137 -10.378 -11.773 1.00 73.38 121 GLY A C 1
ATOM 901 O O . GLY A 1 121 ? 3.628 -10.883 -12.777 1.00 73.38 121 GLY A O 1
ATOM 902 N N . ILE A 1 122 ? 3.833 -9.543 -10.992 1.00 76.88 122 ILE A N 1
ATOM 903 C CA . ILE A 1 122 ? 5.249 -9.229 -11.225 1.00 76.88 122 ILE A CA 1
ATOM 904 C C . ILE A 1 122 ? 6.087 -10.404 -10.719 1.00 76.88 122 ILE A C 1
ATOM 906 O O . ILE A 1 122 ? 6.170 -10.663 -9.512 1.00 76.88 122 ILE A O 1
ATOM 910 N N . SER A 1 123 ? 6.719 -11.138 -11.632 1.00 77.75 123 SER A N 1
ATOM 911 C CA . SER A 1 123 ? 7.630 -12.207 -11.246 1.00 77.75 123 SER A CA 1
ATOM 912 C C . SER A 1 123 ? 8.969 -11.642 -10.767 1.00 77.75 123 SER A C 1
ATOM 914 O O . SER A 1 123 ? 9.340 -10.497 -11.028 1.00 77.75 123 SER A O 1
ATOM 916 N N . ARG A 1 124 ? 9.759 -12.487 -10.096 1.00 80.75 124 ARG A N 1
ATOM 917 C CA . ARG A 1 124 ? 11.143 -12.144 -9.747 1.00 80.75 124 ARG A CA 1
ATOM 918 C C . ARG A 1 124 ? 11.950 -11.766 -10.993 1.00 80.75 124 ARG A C 1
ATOM 920 O O . ARG A 1 124 ? 12.770 -10.867 -10.912 1.00 80.75 124 ARG A O 1
ATOM 927 N N . ARG A 1 125 ? 11.724 -12.435 -12.126 1.00 81.69 125 ARG A N 1
ATOM 928 C CA . ARG A 1 125 ? 12.426 -12.133 -13.375 1.00 81.69 125 ARG A CA 1
ATOM 929 C C . ARG A 1 125 ? 12.084 -10.732 -13.874 1.00 81.69 125 ARG A C 1
ATOM 931 O O . ARG A 1 125 ? 13.002 -9.957 -14.084 1.00 81.69 125 ARG A O 1
ATOM 938 N N . ASP A 1 126 ? 10.795 -10.400 -13.951 1.00 78.00 126 ASP A N 1
ATOM 939 C CA . ASP A 1 126 ? 10.335 -9.073 -14.394 1.00 78.00 126 ASP A CA 1
ATOM 940 C C . ASP A 1 126 ? 10.928 -7.953 -13.534 1.00 78.00 126 ASP A C 1
ATOM 942 O O . ASP A 1 126 ? 11.246 -6.877 -14.032 1.00 78.00 126 ASP A O 1
ATOM 946 N N . LEU A 1 127 ? 11.113 -8.226 -12.240 1.00 81.25 127 LEU A N 1
ATOM 947 C CA . LEU A 1 127 ? 11.754 -7.305 -11.315 1.00 81.25 127 LEU A CA 1
ATOM 948 C C . LEU A 1 127 ? 13.230 -7.048 -11.656 1.00 81.25 127 LEU A C 1
ATOM 950 O O . LEU A 1 127 ? 13.640 -5.896 -11.741 1.00 81.25 127 LEU A O 1
ATOM 954 N N . TYR A 1 128 ? 14.033 -8.100 -11.833 1.00 81.88 128 TYR A N 1
ATOM 955 C CA . TYR A 1 128 ? 15.453 -7.938 -12.171 1.00 81.88 128 TYR A CA 1
ATOM 956 C C . TYR A 1 128 ? 15.639 -7.379 -13.589 1.00 81.88 128 TYR A C 1
ATOM 958 O O . TYR A 1 128 ? 16.533 -6.564 -13.798 1.00 81.88 128 TYR A O 1
ATOM 966 N N . ASP A 1 129 ? 14.759 -7.737 -14.529 1.00 82.81 129 ASP A N 1
ATOM 967 C CA . ASP A 1 129 ? 14.703 -7.140 -15.867 1.00 82.81 129 ASP A CA 1
ATOM 968 C C . ASP A 1 129 ? 14.439 -5.622 -15.775 1.00 82.81 129 ASP A C 1
ATOM 970 O O . ASP A 1 129 ? 15.131 -4.840 -16.424 1.00 82.81 129 ASP A O 1
ATOM 974 N N . ALA A 1 130 ? 13.509 -5.182 -14.914 1.00 79.81 130 ALA A N 1
ATOM 975 C CA . ALA A 1 130 ? 13.214 -3.761 -14.689 1.00 79.81 130 ALA A CA 1
ATOM 976 C C . ALA A 1 130 ? 14.342 -2.991 -13.975 1.00 79.81 130 ALA A C 1
ATOM 978 O O . ALA A 1 130 ? 14.474 -1.785 -14.169 1.00 79.81 130 ALA A O 1
ATOM 979 N N . LEU A 1 131 ? 15.163 -3.672 -13.169 1.00 79.12 131 LEU A N 1
ATOM 980 C CA . LEU A 1 131 ? 16.345 -3.093 -12.519 1.00 79.12 131 LEU A CA 1
ATOM 981 C C . LEU A 1 131 ? 17.579 -3.051 -13.434 1.00 79.12 131 LEU A C 1
ATOM 983 O O . LEU A 1 131 ? 18.608 -2.517 -13.034 1.00 79.12 131 LEU A O 1
ATOM 987 N N . GLY A 1 132 ? 17.496 -3.617 -14.644 1.00 73.06 132 GLY A N 1
ATOM 988 C CA . GLY A 1 132 ? 18.648 -3.772 -15.537 1.00 73.06 132 GLY A CA 1
ATOM 989 C C . GLY A 1 132 ? 19.663 -4.823 -15.064 1.00 73.06 132 GLY A C 1
ATOM 990 O O . GLY A 1 132 ? 20.739 -4.931 -15.641 1.00 73.06 132 GLY A O 1
ATOM 991 N N . ASP A 1 133 ? 19.303 -5.613 -14.050 1.00 63.91 133 ASP A N 1
ATOM 992 C CA . ASP A 1 133 ? 20.163 -6.555 -13.322 1.00 63.91 133 ASP A CA 1
ATOM 993 C C . ASP A 1 133 ? 19.774 -8.021 -13.596 1.00 63.91 133 ASP A C 1
ATOM 995 O O . ASP A 1 133 ? 20.113 -8.952 -12.857 1.00 63.91 133 ASP A O 1
ATOM 999 N N . ALA A 1 134 ? 19.009 -8.246 -14.667 1.00 50.22 134 ALA A N 1
ATOM 1000 C CA . ALA 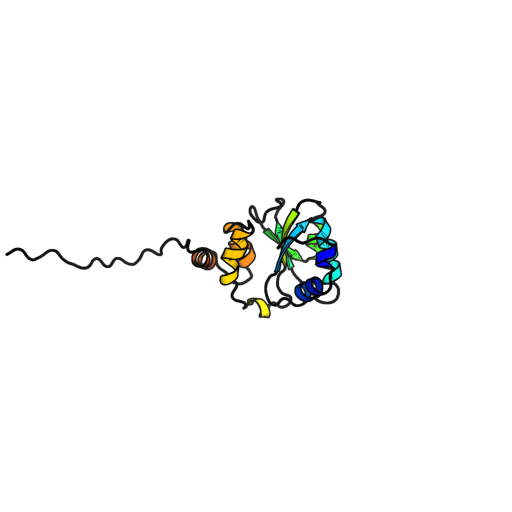A 1 134 ? 18.692 -9.579 -15.145 1.00 50.22 134 ALA A CA 1
ATOM 1001 C C . ALA A 1 134 ? 19.994 -10.365 -15.349 1.00 50.22 134 ALA A C 1
ATOM 1003 O O . ALA A 1 134 ? 20.871 -9.892 -16.080 1.00 50.22 134 ALA A O 1
ATOM 1004 N N . PRO A 1 135 ? 20.150 -11.575 -14.773 1.00 43.53 135 PRO A N 1
ATOM 1005 C CA . PRO A 1 135 ? 21.264 -12.426 -15.148 1.00 43.53 135 PRO A CA 1
ATOM 1006 C C . PRO A 1 135 ? 21.127 -12.654 -16.646 1.00 43.53 135 PRO A C 1
ATOM 1008 O O . PRO A 1 135 ? 20.147 -13.272 -17.068 1.00 43.53 135 PRO A O 1
ATOM 1011 N N . ALA A 1 136 ? 22.059 -12.093 -17.428 1.00 46.69 136 ALA A N 1
ATOM 1012 C CA . ALA A 1 136 ? 22.029 -12.134 -18.880 1.00 46.69 136 ALA A CA 1
ATOM 1013 C C . ALA A 1 136 ? 21.637 -13.548 -19.299 1.00 46.69 136 ALA A C 1
ATOM 1015 O O . ALA A 1 136 ? 22.376 -14.508 -19.051 1.00 46.69 136 ALA A O 1
ATOM 1016 N N . SER A 1 137 ? 20.421 -13.696 -19.833 1.00 43.28 137 SER A N 1
ATOM 1017 C CA . SER A 1 137 ? 19.951 -14.983 -20.318 1.00 43.28 137 SER A CA 1
ATOM 1018 C C . SER A 1 137 ? 21.011 -15.432 -21.302 1.00 43.28 137 SER A C 1
ATOM 1020 O O . SER A 1 137 ? 21.206 -14.725 -22.290 1.00 43.28 137 SER A O 1
ATOM 1022 N N . ARG A 1 138 ? 21.744 -16.511 -20.981 1.00 43.94 138 ARG A N 1
ATOM 1023 C CA . ARG A 1 138 ? 22.832 -17.045 -21.808 1.00 43.94 138 ARG A CA 1
ATOM 1024 C C . ARG A 1 138 ? 22.398 -16.951 -23.262 1.00 43.94 138 ARG A C 1
ATOM 1026 O O . ARG A 1 138 ? 21.528 -17.711 -23.693 1.00 43.94 138 ARG A O 1
ATOM 1033 N N . SER A 1 139 ? 22.954 -15.979 -23.979 1.00 38.84 139 SER A N 1
ATOM 1034 C CA . SER A 1 139 ? 22.721 -15.834 -25.399 1.00 38.84 139 SER A CA 1
ATOM 1035 C C . SER A 1 139 ? 23.209 -17.137 -26.009 1.00 38.84 139 SER A C 1
ATOM 1037 O O . SER A 1 139 ? 24.352 -17.557 -25.807 1.00 38.84 139 SER A O 1
ATOM 1039 N N . LYS A 1 140 ? 22.283 -17.858 -26.647 1.00 43.47 140 LYS A N 1
ATOM 1040 C CA . LYS A 1 140 ? 22.600 -19.045 -27.436 1.00 43.47 140 LYS A CA 1
ATOM 1041 C C . LYS A 1 140 ? 23.773 -18.679 -28.339 1.00 43.47 140 LYS A C 1
ATOM 1043 O O . LYS A 1 140 ? 23.673 -17.738 -29.121 1.00 43.47 140 LYS A O 1
ATOM 1048 N N . GLY A 1 141 ? 24.879 -19.392 -28.155 1.00 44.34 141 GLY A N 1
ATOM 1049 C CA . GLY A 1 141 ? 26.133 -19.119 -28.830 1.00 44.34 141 GLY A CA 1
ATOM 1050 C C . GLY A 1 141 ? 25.967 -19.093 -30.342 1.00 44.34 141 GLY A C 1
ATOM 1051 O O . GLY A 1 141 ? 25.655 -20.110 -30.956 1.00 44.34 141 GLY A O 1
ATOM 1052 N N . SER A 1 142 ? 26.263 -17.949 -30.939 1.00 42.81 142 SER A N 1
ATOM 1053 C CA . SER A 1 142 ? 26.730 -17.860 -32.314 1.00 42.81 142 SER A CA 1
ATOM 1054 C C . SER A 1 142 ? 28.187 -18.319 -32.324 1.00 42.81 142 SER A C 1
ATOM 1056 O O . SER A 1 142 ? 29.124 -17.528 -32.262 1.00 42.81 142 SER A O 1
ATOM 1058 N N . ARG A 1 143 ? 28.387 -19.639 -32.349 1.00 46.47 143 ARG A N 1
ATOM 1059 C CA . ARG A 1 143 ? 29.671 -20.231 -32.723 1.00 46.47 143 ARG A CA 1
ATOM 1060 C C . ARG A 1 143 ? 29.693 -20.242 -34.254 1.00 46.47 143 ARG A C 1
ATOM 1062 O O . ARG A 1 143 ? 29.402 -21.267 -34.855 1.00 46.47 143 ARG A O 1
ATOM 1069 N N . ASN A 1 144 ? 29.894 -19.066 -34.856 1.00 41.78 144 ASN A N 1
ATOM 1070 C CA . ASN A 1 144 ? 30.043 -18.963 -36.301 1.00 41.78 144 ASN A CA 1
ATOM 1071 C C . ASN A 1 144 ? 31.481 -19.326 -36.671 1.00 41.78 144 ASN A C 1
ATOM 1073 O O . ASN A 1 144 ? 32.440 -18.885 -36.036 1.00 41.78 144 ASN A O 1
ATOM 1077 N N . GLU A 1 145 ? 31.569 -20.221 -37.638 1.00 50.59 145 GLU A N 1
ATOM 1078 C CA . GLU A 1 145 ? 32.767 -20.831 -38.181 1.00 50.59 145 GLU A CA 1
ATOM 1079 C C . GLU A 1 145 ? 33.642 -19.774 -38.851 1.00 50.59 145 GLU A C 1
ATOM 1081 O O . GLU A 1 145 ? 33.193 -19.105 -39.770 1.00 50.59 145 GLU A O 1
ATOM 1086 N N . GLU A 1 146 ? 34.903 -19.649 -38.438 1.00 46.78 146 GLU A N 1
ATOM 1087 C CA . GLU A 1 146 ? 35.922 -19.019 -39.280 1.00 46.78 146 GLU A CA 1
ATOM 1088 C C . GLU A 1 146 ? 37.317 -19.493 -38.854 1.00 46.78 146 GLU A C 1
ATOM 1090 O O . GLU A 1 146 ? 38.057 -18.855 -38.107 1.00 46.78 146 GLU A O 1
ATOM 1095 N N . ARG A 1 147 ? 37.677 -20.692 -39.312 1.00 43.75 147 ARG A N 1
ATOM 1096 C CA . ARG A 1 147 ? 39.075 -21.110 -39.445 1.00 43.75 147 ARG A CA 1
ATOM 1097 C C . ARG A 1 147 ? 39.198 -21.974 -40.683 1.00 43.75 147 ARG A C 1
ATOM 1099 O O . ARG A 1 147 ? 38.942 -23.172 -40.633 1.00 43.75 147 ARG A O 1
ATOM 1106 N N . GLY A 1 148 ? 39.622 -21.357 -41.777 1.00 44.06 148 GLY A N 1
ATOM 1107 C CA . GLY A 1 148 ? 39.928 -22.105 -42.982 1.00 44.06 148 GLY A CA 1
ATOM 1108 C C . GLY A 1 148 ? 40.235 -21.259 -44.202 1.00 44.06 148 GLY A C 1
ATOM 1109 O O . GLY A 1 148 ? 39.636 -21.510 -45.231 1.00 44.06 148 GLY A O 1
ATOM 1110 N N . GLU A 1 149 ? 41.181 -20.322 -44.131 1.00 43.81 149 GLU A N 1
ATOM 1111 C CA . GLU A 1 149 ? 41.908 -19.928 -45.342 1.00 43.81 149 GLU A CA 1
ATOM 1112 C C . GLU A 1 149 ? 43.346 -19.524 -44.995 1.00 43.81 149 GLU A C 1
ATOM 1114 O O . GLU A 1 149 ? 43.614 -18.489 -44.387 1.00 43.81 149 GLU A O 1
ATOM 1119 N N . LYS A 1 150 ? 44.288 -20.402 -45.348 1.00 41.62 150 LYS A N 1
ATOM 1120 C CA . LYS A 1 150 ? 45.691 -20.056 -45.571 1.00 41.62 150 LYS A CA 1
ATOM 1121 C C . LYS A 1 150 ? 45.970 -20.329 -47.045 1.00 41.62 150 LYS A C 1
ATOM 1123 O O . LYS A 1 150 ? 45.847 -21.476 -47.473 1.00 41.62 150 LYS A O 1
ATOM 1128 N N . LYS A 1 151 ? 46.334 -19.284 -47.783 1.00 46.50 151 LYS A N 1
ATOM 1129 C CA . LYS A 1 151 ? 47.198 -19.387 -48.961 1.00 46.50 151 LYS A CA 1
ATOM 1130 C C . LYS A 1 151 ? 48.616 -19.035 -48.541 1.00 46.50 151 LYS A C 1
ATOM 1132 O O . LYS A 1 151 ? 48.746 -18.189 -47.626 1.00 46.50 151 LYS A O 1
#

Solvent-accessible surface area (backbone atoms only — not comparable to full-atom values): 8675 Å² total; per-residue (Å²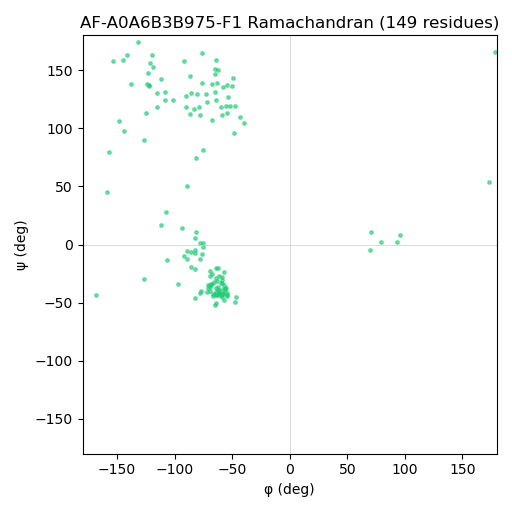): 87,82,52,48,51,69,53,47,63,32,67,74,45,30,51,45,70,60,64,36,59,49,68,48,60,36,30,30,38,35,57,36,43,52,46,52,48,65,60,28,55,97,78,42,64,83,30,38,30,36,38,39,69,87,43,50,53,41,63,88,42,72,44,79,31,46,41,72,57,45,39,73,74,35,80,42,78,58,61,26,46,38,38,38,50,34,73,45,81,82,42,45,76,56,85,58,53,83,50,50,50,61,42,40,76,73,69,41,38,70,72,25,52,34,62,70,35,39,87,53,72,40,46,59,64,55,50,30,52,49,62,72,64,44,77,73,71,79,71,79,78,84,81,75,88,85,86,88,86,85,132

pLDDT: mean 72.89, std 13.61, range [38.84, 88.56]

Foldseek 3Di:
DEDELVRCLDVVNLVCLLAPLAKDKYKYFLQSLVSNCVSNPPRQQQKWKWFDPPDQALPPDTDTDRSVVSNVVHNGRDIHMMIIGGRDPVSLQDDCLLVLVVVVVVVHDLVRCQRVCVSSVCHSQSNCVSVVNRPPPPDPDPPDDDDDDDD

Mean predicted aligned error: 12.04 Å